Protein AF-A0A536R3I7-F1 (afdb_monomer_lite)

Secondary structure (DSSP, 8-state):
-TTHHHH---TTTTS---HHHHHHHHTTHHHHHHHHHHTTSS-HHHHHHHHHHHHHHHHHHHHHTT-S----

Sequence (72 aa):
MKDATEWSVNVGYPGPASPAIGEIFDKNILPSMMAAAARGQKTPKQAVAEAEQQIKAIFTSWRQKGLVGGSS

pLDDT: mean 90.94, std 10.6, range [50.69, 98.69]

Foldseek 3Di:
DVCCVVPDDDPQPVHDDFVLSVVLVVVVLVVVLVVCCVVVVDPNVVSVVVSVVVSVVSVVVCVVVVGDDDDD

Radius of gyration: 14.5 Å; chains: 1; bounding box: 32×27×33 Å

Structure (mmCIF, N/CA/C/O backbone):
data_AF-A0A536R3I7-F1
#
_entry.id   AF-A0A536R3I7-F1
#
loop_
_atom_site.group_PDB
_atom_site.id
_atom_site.type_symbol
_atom_site.label_atom_id
_atom_site.label_alt_id
_atom_site.label_comp_id
_atom_site.label_asym_id
_atom_site.label_entity_id
_atom_site.label_seq_id
_atom_site.pdbx_PDB_ins_code
_atom_site.Cartn_x
_atom_site.Cartn_y
_atom_site.Cartn_z
_atom_site.occupancy
_atom_site.B_iso_or_equiv
_atom_site.auth_seq_id
_atom_site.auth_comp_id
_atom_site.auth_asym_id
_atom_site.auth_atom_id
_atom_site.pdbx_PDB_model_num
ATOM 1 N N . MET A 1 1 ? -16.706 17.953 -15.689 1.00 62.53 1 MET A N 1
ATOM 2 C CA . MET A 1 1 ? -15.732 17.312 -16.614 1.00 62.53 1 MET A CA 1
ATOM 3 C C . MET A 1 1 ? -14.844 18.334 -17.312 1.00 62.53 1 MET A C 1
ATOM 5 O O . MET A 1 1 ? -13.671 18.036 -17.465 1.00 62.53 1 MET A O 1
ATOM 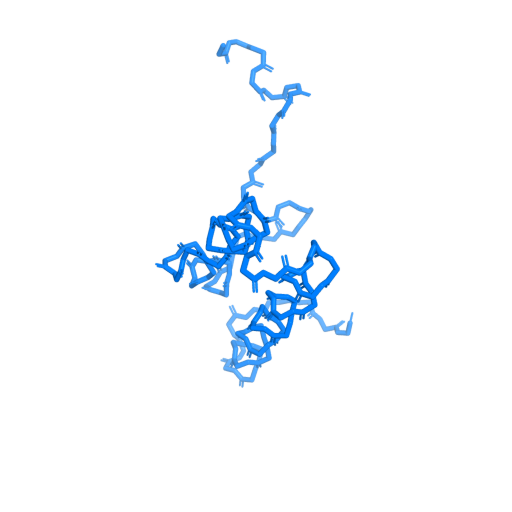9 N N . LYS A 1 2 ? -15.336 19.520 -17.715 1.00 79.62 2 LYS A N 1
ATOM 10 C CA . LYS A 1 2 ? -14.485 20.577 -18.309 1.00 79.62 2 LYS A CA 1
ATOM 11 C C . LYS A 1 2 ? -13.450 21.170 -17.335 1.00 79.62 2 LYS A C 1
ATOM 13 O O . LYS A 1 2 ? -12.465 21.735 -17.774 1.00 79.62 2 LYS A O 1
ATOM 18 N N . ASP A 1 3 ? -13.684 20.995 -16.042 1.00 89.00 3 ASP A N 1
ATOM 19 C CA . ASP A 1 3 ? -12.904 21.458 -14.893 1.00 89.00 3 ASP A CA 1
ATOM 20 C C . ASP A 1 3 ? -12.026 20.358 -14.266 1.00 89.00 3 ASP A C 1
ATOM 22 O O . ASP A 1 3 ? -11.377 20.582 -13.252 1.00 89.00 3 ASP A O 1
ATOM 26 N N . ALA A 1 4 ? -11.991 19.150 -14.846 1.00 83.06 4 ALA A N 1
ATOM 27 C CA . ALA A 1 4 ? -11.327 17.992 -14.238 1.00 83.06 4 ALA A CA 1
ATOM 28 C C . ALA A 1 4 ? -9.833 18.199 -13.960 1.00 83.06 4 ALA A C 1
ATOM 30 O O . ALA A 1 4 ? -9.308 17.675 -12.983 1.00 83.06 4 ALA A O 1
ATOM 31 N N . THR A 1 5 ? -9.161 18.994 -14.789 1.00 83.69 5 THR A N 1
ATOM 32 C CA . THR A 1 5 ? -7.742 19.333 -14.629 1.00 83.69 5 THR A CA 1
ATOM 33 C C . THR A 1 5 ? -7.465 20.267 -13.451 1.00 83.69 5 THR A C 1
ATOM 35 O O . THR A 1 5 ? -6.309 20.428 -13.078 1.00 83.69 5 THR A O 1
ATOM 38 N N . GLU A 1 6 ? -8.493 20.892 -12.868 1.00 87.75 6 GLU A N 1
ATOM 39 C CA . GLU A 1 6 ? -8.351 21.770 -11.698 1.00 87.75 6 GLU A CA 1
ATOM 40 C C . GLU A 1 6 ? -8.399 20.990 -10.380 1.00 87.75 6 GLU A C 1
ATOM 42 O O . GLU A 1 6 ? -7.821 21.418 -9.384 1.00 87.75 6 GLU A O 1
ATOM 47 N N . TRP A 1 7 ? -9.068 19.833 -10.365 1.00 85.69 7 TRP A N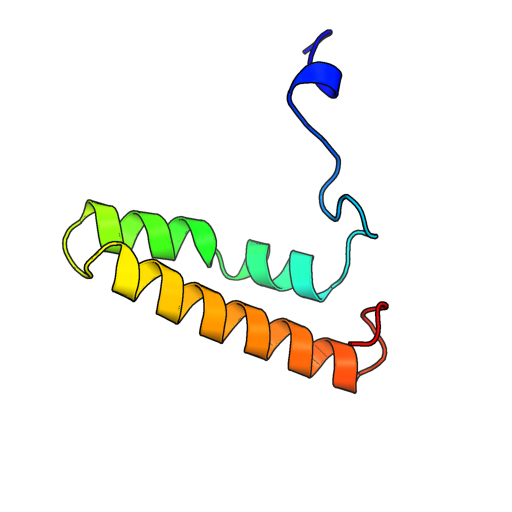 1
ATOM 48 C CA . TRP A 1 7 ? -9.272 19.026 -9.157 1.00 85.69 7 TRP A CA 1
ATOM 49 C C . TRP A 1 7 ? -8.679 17.613 -9.241 1.00 85.69 7 TRP A C 1
ATOM 51 O O . TRP A 1 7 ? -8.779 16.845 -8.283 1.00 85.69 7 TRP A O 1
ATOM 61 N N . SER A 1 8 ? -8.047 17.254 -10.360 1.00 87.31 8 SER A N 1
ATOM 62 C CA . SER A 1 8 ? -7.447 15.938 -10.574 1.00 87.31 8 SER A CA 1
ATOM 63 C C . SER A 1 8 ? -6.128 16.020 -11.338 1.00 87.31 8 SER A C 1
ATOM 65 O O . SER A 1 8 ? -5.939 16.852 -12.223 1.00 87.31 8 SER A O 1
ATOM 67 N N . VAL A 1 9 ? -5.224 15.100 -11.014 1.00 87.75 9 VAL A N 1
ATOM 68 C CA . VAL A 1 9 ? -3.958 14.869 -11.715 1.00 87.75 9 VAL A CA 1
ATOM 69 C C . VAL A 1 9 ? -3.898 13.420 -12.180 1.00 87.75 9 VAL A C 1
ATOM 71 O O . VAL A 1 9 ? -4.650 12.571 -11.695 1.00 87.75 9 VAL A O 1
ATOM 74 N N . ASN A 1 10 ? -3.002 13.121 -13.123 1.00 83.25 10 ASN A N 1
ATOM 75 C CA . ASN A 1 10 ? -2.818 11.737 -13.543 1.00 83.25 10 ASN A CA 1
ATOM 76 C C . ASN A 1 10 ? -2.355 10.857 -12.367 1.00 83.25 10 ASN A C 1
ATOM 78 O O . ASN A 1 10 ? -1.729 11.315 -11.406 1.00 83.25 10 ASN A O 1
ATOM 82 N N . VAL A 1 11 ? -2.641 9.563 -12.481 1.00 82.50 11 VAL A N 1
ATOM 83 C CA . VAL A 1 11 ? -2.095 8.557 -11.576 1.00 82.50 11 VAL A CA 1
ATOM 84 C C . VAL A 1 11 ? -0.577 8.493 -11.748 1.00 82.50 11 VAL A C 1
ATOM 86 O O . VAL A 1 11 ? -0.087 8.201 -12.835 1.00 82.50 11 VAL A O 1
ATOM 89 N N . GLY A 1 12 ? 0.151 8.714 -10.653 1.00 80.44 12 GLY A N 1
ATOM 90 C CA . GLY A 1 12 ? 1.614 8.758 -10.640 1.00 80.44 12 GLY A CA 1
ATOM 91 C C . GLY A 1 12 ? 2.179 10.123 -10.273 1.00 80.44 12 GLY A C 1
ATOM 92 O O . GLY A 1 12 ? 3.283 10.170 -9.736 1.00 80.44 12 GLY A O 1
ATOM 93 N N . TYR A 1 13 ? 1.418 11.206 -10.470 1.00 82.25 13 TYR A N 1
ATOM 94 C CA . TYR A 1 13 ? 1.865 12.570 -10.185 1.00 82.25 13 TYR A CA 1
ATOM 95 C C . TYR A 1 13 ? 2.437 12.737 -8.756 1.00 82.25 13 TYR A C 1
ATOM 97 O O . TYR A 1 13 ? 1.831 12.244 -7.800 1.00 82.25 13 TYR A O 1
ATOM 105 N N . PRO A 1 14 ? 3.568 13.455 -8.572 1.00 83.44 14 PRO A N 1
ATOM 106 C CA . PRO A 1 14 ? 4.354 14.176 -9.587 1.00 83.44 14 PRO A CA 1
ATOM 107 C C . PRO A 1 14 ? 5.325 13.299 -10.403 1.00 83.44 14 PRO A C 1
ATOM 109 O O . PRO A 1 14 ? 6.057 13.820 -11.241 1.00 83.44 14 PRO A O 1
ATOM 112 N N . GLY A 1 15 ? 5.360 11.986 -10.164 1.00 78.56 15 GLY A N 1
ATOM 113 C CA . GLY A 1 15 ? 6.168 11.016 -10.905 1.00 78.56 15 GLY A CA 1
ATOM 114 C C . GLY A 1 15 ? 5.404 10.296 -12.030 1.00 78.56 15 GLY A C 1
ATOM 115 O O . GLY A 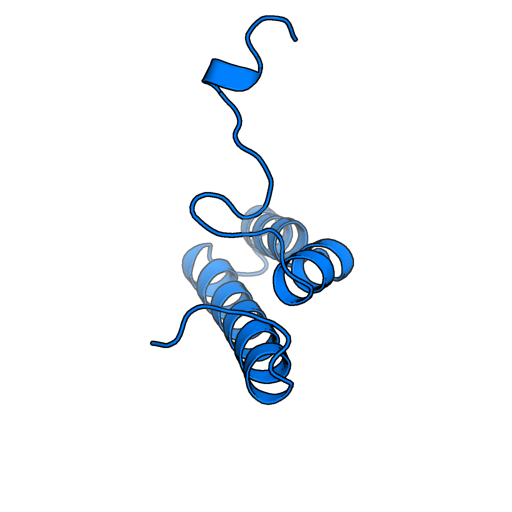1 15 ? 4.276 10.656 -12.372 1.00 78.56 15 GLY A O 1
ATOM 116 N N . PRO A 1 16 ? 6.010 9.263 -12.640 1.00 82.12 16 PRO A N 1
ATOM 117 C CA . PRO A 1 16 ? 5.331 8.438 -13.630 1.00 82.12 16 PRO A CA 1
ATOM 118 C C . PRO A 1 16 ? 4.351 7.455 -12.973 1.00 82.12 16 PRO A C 1
ATOM 120 O O . PRO A 1 16 ? 4.580 6.954 -11.868 1.00 82.12 16 PRO A O 1
ATOM 123 N N . ALA A 1 17 ? 3.297 7.091 -13.708 1.00 84.50 17 ALA A N 1
ATOM 124 C CA . ALA A 1 17 ? 2.565 5.860 -13.430 1.00 84.50 17 ALA A CA 1
ATOM 125 C C . ALA A 1 17 ? 3.552 4.679 -13.447 1.00 84.50 17 ALA A C 1
ATOM 127 O O . ALA A 1 17 ? 4.439 4.619 -14.299 1.00 84.50 17 ALA A O 1
ATOM 128 N N . SER A 1 18 ? 3.421 3.744 -12.507 1.00 90.69 18 SER A N 1
ATOM 129 C CA . SER A 1 18 ? 4.356 2.623 -12.381 1.00 90.69 18 SER A CA 1
ATOM 130 C C . SER A 1 18 ? 3.639 1.300 -12.100 1.00 90.69 18 SER A C 1
ATOM 132 O O . SER A 1 18 ? 2.522 1.321 -11.573 1.00 90.69 18 SER A O 1
ATOM 134 N N . PRO A 1 19 ? 4.269 0.142 -12.387 1.00 92.88 19 PRO A N 1
ATOM 135 C CA . PRO A 1 19 ? 3.707 -1.171 -12.064 1.00 92.88 19 PRO A CA 1
ATOM 136 C C . PRO A 1 19 ? 3.363 -1.336 -10.579 1.00 92.88 19 PRO A C 1
ATOM 138 O O . PRO A 1 19 ? 2.360 -1.958 -10.250 1.00 92.88 19 PRO A O 1
ATOM 141 N N . ALA A 1 20 ? 4.136 -0.713 -9.681 1.00 94.31 20 ALA A N 1
ATOM 142 C CA . ALA A 1 20 ? 3.833 -0.700 -8.250 1.00 94.31 20 ALA A CA 1
ATOM 143 C C . ALA A 1 20 ? 2.501 -0.009 -7.943 1.00 94.31 20 ALA A C 1
ATOM 145 O O . ALA A 1 20 ? 1.716 -0.508 -7.141 1.00 94.31 20 ALA A O 1
ATOM 146 N N . ILE A 1 21 ? 2.236 1.125 -8.595 1.00 93.44 21 ILE A N 1
ATOM 147 C CA . ILE A 1 21 ? 0.965 1.836 -8.449 1.00 93.44 21 ILE A CA 1
ATOM 148 C C . ILE A 1 21 ? -0.178 0.979 -8.999 1.00 93.44 21 ILE A C 1
ATOM 150 O O . ILE A 1 21 ? -1.192 0.839 -8.320 1.00 93.44 21 ILE A O 1
ATOM 154 N N . GLY A 1 22 ? 0.009 0.354 -10.168 1.00 93.94 22 GLY A N 1
ATOM 155 C CA . GLY A 1 22 ? -0.958 -0.595 -10.731 1.00 93.94 22 GLY A CA 1
ATOM 156 C C . GLY A 1 22 ? -1.316 -1.711 -9.746 1.00 93.94 22 GLY A C 1
ATOM 157 O O . GLY A 1 22 ? -2.485 -1.904 -9.431 1.00 93.94 22 GLY A O 1
ATOM 158 N N . GLU A 1 23 ? -0.311 -2.353 -9.147 1.00 96.00 23 GLU A N 1
ATOM 159 C CA . GLU A 1 23 ? -0.533 -3.426 -8.173 1.00 96.00 23 GLU A CA 1
ATOM 160 C C . GLU A 1 23 ? -1.279 -2.952 -6.910 1.00 96.00 23 GLU A C 1
ATOM 162 O O . GLU A 1 23 ? -2.098 -3.690 -6.358 1.00 96.00 23 GLU A O 1
ATOM 167 N N . ILE A 1 24 ? -1.040 -1.721 -6.447 1.00 96.06 24 ILE A N 1
ATOM 168 C CA . ILE A 1 24 ? -1.769 -1.139 -5.306 1.00 96.06 24 ILE A CA 1
ATOM 169 C C . ILE A 1 24 ? -3.263 -0.985 -5.622 1.00 96.06 24 ILE A C 1
ATOM 171 O O . ILE A 1 24 ? -4.100 -1.276 -4.757 1.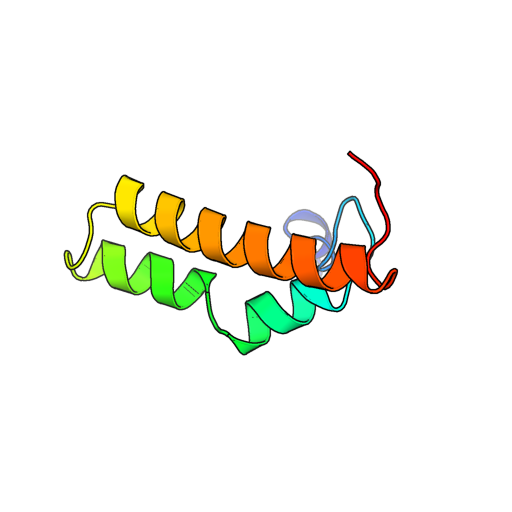00 96.06 24 ILE A O 1
ATOM 175 N N . PHE A 1 25 ? -3.593 -0.546 -6.842 1.00 94.44 25 PHE A N 1
ATOM 176 C CA . PHE A 1 25 ? -4.977 -0.457 -7.312 1.00 94.44 25 PHE A CA 1
ATOM 177 C C . PHE A 1 25 ? -5.614 -1.842 -7.433 1.00 94.44 25 PHE A C 1
ATOM 179 O O . PHE A 1 25 ? -6.683 -2.056 -6.861 1.00 94.44 25 PHE A O 1
ATOM 186 N N . ASP A 1 26 ? -4.934 -2.797 -8.073 1.00 97.19 26 ASP A N 1
ATOM 187 C CA . ASP A 1 26 ? -5.441 -4.164 -8.266 1.00 97.19 26 ASP A CA 1
ATOM 188 C C . ASP A 1 26 ? -5.737 -4.859 -6.929 1.00 97.19 26 ASP A C 1
ATOM 190 O O . ASP A 1 26 ? -6.758 -5.530 -6.755 1.00 97.19 26 ASP A O 1
ATOM 194 N N . LYS A 1 27 ? -4.875 -4.642 -5.930 1.00 97.50 27 LYS A N 1
ATOM 195 C CA . LYS A 1 27 ? -5.052 -5.184 -4.575 1.00 97.50 27 LYS A CA 1
ATOM 196 C C . LYS A 1 27 ? -6.076 -4.431 -3.730 1.00 97.50 27 LYS A C 1
ATOM 198 O O . LYS A 1 27 ? -6.351 -4.860 -2.611 1.00 97.50 27 LYS A O 1
ATOM 203 N N . ASN A 1 28 ? -6.645 -3.330 -4.224 1.00 97.31 28 ASN A N 1
ATOM 204 C CA . ASN A 1 28 ? -7.630 -2.523 -3.503 1.00 97.31 28 ASN A CA 1
ATOM 205 C C . ASN A 1 28 ? -7.155 -2.103 -2.095 1.00 97.31 28 ASN A C 1
ATOM 207 O O . ASN A 1 28 ? -7.944 -2.088 -1.143 1.00 97.31 28 ASN A O 1
ATOM 211 N N . ILE A 1 29 ? -5.871 -1.750 -1.944 1.00 98.25 29 ILE A N 1
ATOM 212 C CA . ILE A 1 29 ? -5.274 -1.477 -0.623 1.00 98.25 29 ILE A CA 1
ATOM 213 C C . ILE A 1 29 ? -5.955 -0.285 0.059 1.00 98.25 29 ILE A C 1
ATOM 215 O O . ILE A 1 29 ? -6.377 -0.392 1.211 1.00 98.25 29 ILE A O 1
ATOM 219 N N . LEU A 1 30 ? -6.115 0.839 -0.649 1.00 97.44 30 LEU A N 1
ATOM 220 C CA . LEU A 1 30 ? -6.726 2.047 -0.082 1.00 97.44 30 LEU A CA 1
ATOM 221 C C . LEU A 1 30 ? -8.227 1.872 0.226 1.00 97.44 30 LEU A C 1
ATOM 223 O O . LEU A 1 30 ? -8.630 2.211 1.341 1.00 97.44 30 LEU A O 1
ATOM 227 N N . PRO A 1 31 ? -9.066 1.307 -0.670 1.00 98.31 31 PRO A N 1
ATOM 228 C CA . PRO A 1 31 ? -10.452 0.987 -0.325 1.00 98.31 31 PRO A CA 1
ATOM 229 C C . PRO A 1 31 ? -10.570 0.069 0.894 1.00 98.31 31 PRO A C 1
ATOM 231 O O . PRO A 1 31 ? -11.358 0.344 1.799 1.00 98.31 31 PRO A O 1
ATOM 234 N N . SER A 1 32 ? -9.749 -0.982 0.963 1.00 98.44 32 SER A N 1
ATOM 235 C CA . SER A 1 32 ? -9.767 -1.935 2.080 1.00 98.44 32 SER A CA 1
ATOM 236 C C . SER A 1 32 ? -9.358 -1.279 3.399 1.00 98.44 32 SER A C 1
ATOM 238 O O . SER A 1 32 ? -10.003 -1.508 4.424 1.00 98.44 32 SER A O 1
ATOM 240 N N . MET A 1 33 ? -8.343 -0.410 3.364 1.00 98.69 33 MET A N 1
ATOM 241 C CA . MET A 1 33 ? -7.917 0.414 4.497 1.00 98.69 33 MET A CA 1
ATOM 242 C C . MET A 1 33 ? -9.066 1.281 5.024 1.00 98.69 33 MET A C 1
ATOM 244 O O . MET A 1 33 ? -9.384 1.229 6.214 1.00 98.69 33 MET A O 1
ATOM 248 N N . MET A 1 34 ? -9.705 2.061 4.145 1.00 98.62 34 MET A N 1
ATOM 249 C CA . MET A 1 34 ? -10.817 2.938 4.525 1.00 98.62 34 MET A CA 1
ATOM 250 C C . MET A 1 34 ? -11.985 2.136 5.092 1.00 98.62 34 MET A C 1
ATOM 252 O O . MET A 1 34 ? -12.561 2.511 6.112 1.00 98.62 34 MET A O 1
ATOM 256 N N . ALA A 1 35 ? -12.303 1.000 4.474 1.00 98.56 35 ALA A N 1
ATOM 257 C CA . ALA A 1 35 ? -13.401 0.155 4.908 1.00 98.56 35 ALA A CA 1
ATOM 258 C C . ALA A 1 35 ? -13.140 -0.479 6.288 1.00 98.56 35 ALA A C 1
ATOM 260 O O . ALA A 1 35 ? -14.058 -0.564 7.104 1.00 98.56 35 ALA A O 1
ATOM 261 N N . ALA A 1 36 ? -11.898 -0.879 6.584 1.00 98.50 36 ALA A N 1
ATOM 262 C CA . ALA A 1 36 ? -11.516 -1.385 7.903 1.00 98.50 36 ALA A CA 1
ATOM 263 C C . ALA A 1 36 ? -11.658 -0.316 9.000 1.00 98.50 36 ALA A C 1
ATOM 265 O O . ALA A 1 36 ? -12.163 -0.617 10.084 1.00 98.50 36 ALA A O 1
ATOM 266 N N . ALA A 1 37 ? -11.267 0.929 8.708 1.00 98.56 37 ALA A N 1
ATOM 267 C CA . ALA A 1 37 ? -11.435 2.049 9.631 1.00 98.56 37 ALA A CA 1
ATOM 268 C C . ALA A 1 37 ? -12.918 2.408 9.834 1.00 98.56 37 ALA A C 1
ATOM 270 O O . ALA A 1 37 ? -13.382 2.503 10.968 1.00 98.56 37 ALA A O 1
ATOM 271 N N . ALA A 1 38 ? -13.682 2.543 8.746 1.00 98.38 38 ALA 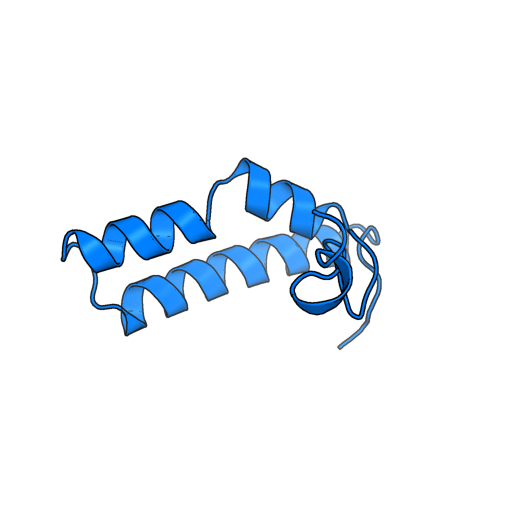A N 1
ATOM 272 C CA . ALA A 1 38 ? -15.092 2.935 8.790 1.00 98.38 38 ALA A CA 1
ATOM 273 C C . ALA A 1 38 ? -15.980 1.908 9.511 1.00 98.38 38 ALA A C 1
ATOM 275 O O . ALA A 1 38 ? -16.931 2.282 10.191 1.00 98.38 38 ALA A O 1
ATOM 276 N N . ARG A 1 39 ? -15.655 0.612 9.402 1.00 98.38 39 ARG A N 1
ATOM 277 C CA . ARG A 1 39 ? -16.358 -0.465 10.121 1.00 98.38 39 ARG A CA 1
ATOM 278 C C . ARG A 1 39 ? -15.889 -0.654 11.568 1.00 98.38 39 ARG A C 1
ATOM 280 O O . ARG A 1 39 ? -16.360 -1.576 12.225 1.00 98.38 39 ARG A O 1
ATOM 287 N N . GLY A 1 40 ? -14.931 0.141 12.049 1.00 97.88 40 GLY A N 1
ATOM 288 C CA . GLY A 1 40 ? -14.376 0.009 13.401 1.00 97.88 40 GLY A CA 1
ATOM 289 C C . GLY A 1 40 ? -13.532 -1.253 13.623 1.00 97.88 40 GLY A C 1
ATOM 290 O O . GLY A 1 40 ? -13.248 -1.603 14.762 1.00 97.88 40 GLY A O 1
ATOM 291 N N . GLN A 1 41 ? -13.113 -1.941 12.555 1.00 98.56 41 GLN A N 1
ATOM 292 C CA . GLN A 1 41 ? -12.262 -3.138 12.647 1.00 98.56 41 GLN A CA 1
ATOM 293 C C . GLN A 1 41 ? -10.829 -2.783 13.061 1.00 98.56 41 GLN A C 1
ATOM 295 O O . GLN A 1 41 ? -10.125 -3.597 13.656 1.00 98.56 41 GLN A O 1
ATOM 300 N N . LYS A 1 42 ? -10.392 -1.569 12.718 1.00 98.06 42 LYS A N 1
ATOM 301 C CA . LYS A 1 42 ? -9.111 -0.977 13.111 1.00 98.06 42 LYS A CA 1
ATOM 302 C C . LYS A 1 42 ? -9.333 0.493 13.430 1.00 98.06 42 LYS A C 1
ATOM 304 O O . LYS A 1 42 ? -10.207 1.130 12.842 1.00 98.06 42 LYS A O 1
ATOM 309 N N . THR A 1 43 ? -8.504 1.061 14.303 1.00 98.62 43 THR A N 1
ATOM 310 C CA . THR A 1 43 ? -8.443 2.527 14.404 1.00 98.62 43 THR A CA 1
ATOM 311 C C . THR A 1 43 ? -7.950 3.116 13.074 1.00 98.62 43 THR A C 1
ATOM 313 O O . THR A 1 43 ? -7.165 2.459 12.380 1.00 98.62 43 THR A O 1
ATOM 316 N N . PRO A 1 44 ? -8.324 4.360 12.713 1.00 98.38 44 PRO A N 1
ATOM 317 C CA . PRO A 1 44 ? -7.827 4.998 11.492 1.00 98.38 44 PRO A CA 1
ATOM 318 C C . PRO A 1 44 ? -6.296 4.980 11.386 1.00 98.38 44 PRO A C 1
ATOM 320 O O . PRO A 1 44 ? -5.747 4.657 10.336 1.00 98.38 44 PRO A O 1
ATOM 323 N N . LYS A 1 45 ? -5.598 5.231 12.503 1.00 98.44 45 LYS A N 1
ATOM 324 C CA . LYS A 1 45 ? -4.131 5.192 12.573 1.00 98.44 45 LYS A CA 1
ATOM 325 C C . LYS A 1 45 ? -3.567 3.806 12.246 1.00 98.44 45 LYS A C 1
ATOM 327 O O . LYS A 1 45 ? -2.602 3.710 11.496 1.00 98.44 45 LYS A O 1
ATOM 332 N N . GLN A 1 46 ? -4.157 2.743 12.797 1.00 98.69 46 GLN A N 1
ATOM 333 C CA . GLN A 1 46 ? -3.724 1.369 12.516 1.00 98.69 46 GLN A CA 1
ATOM 334 C C . GLN A 1 46 ? -3.993 0.979 11.063 1.00 98.69 46 GLN A C 1
ATOM 336 O O . GLN A 1 46 ? -3.111 0.419 10.420 1.00 98.69 46 GLN A O 1
ATOM 341 N N . ALA A 1 47 ? -5.174 1.310 10.532 1.00 98.69 47 ALA A N 1
ATOM 342 C CA . ALA A 1 47 ? -5.510 1.021 9.142 1.00 98.69 47 ALA A CA 1
ATOM 343 C C . ALA A 1 47 ? -4.497 1.669 8.181 1.00 98.69 47 ALA A C 1
ATOM 345 O O . ALA A 1 47 ? -3.964 0.988 7.306 1.00 98.69 47 ALA A O 1
ATOM 346 N N . VAL A 1 48 ? -4.177 2.952 8.389 1.00 98.62 48 VAL A N 1
ATOM 347 C CA . VAL A 1 48 ? -3.178 3.674 7.583 1.00 98.62 48 VAL A CA 1
ATOM 348 C C . VAL A 1 48 ? -1.789 3.053 7.714 1.00 98.62 48 VAL A C 1
ATOM 350 O O . VAL A 1 48 ? -1.146 2.817 6.695 1.00 98.62 48 VAL A O 1
ATOM 353 N N . ALA A 1 49 ? -1.335 2.741 8.932 1.00 98.56 49 ALA A N 1
ATOM 354 C CA . ALA A 1 49 ? -0.014 2.148 9.146 1.00 98.56 49 ALA A CA 1
ATOM 355 C C . ALA A 1 49 ? 0.144 0.795 8.430 1.00 98.56 49 ALA A C 1
ATOM 357 O O . ALA A 1 49 ? 1.181 0.516 7.831 1.00 98.56 49 ALA A O 1
ATOM 358 N N . GLU A 1 50 ? -0.893 -0.042 8.441 1.00 98.44 50 GLU A N 1
ATOM 359 C CA . GLU A 1 50 ? -0.864 -1.331 7.745 1.00 98.44 50 GLU A CA 1
ATOM 360 C C . GLU A 1 50 ? -0.924 -1.189 6.222 1.00 98.44 50 GLU A C 1
ATOM 362 O O . GLU A 1 50 ? -0.247 -1.928 5.504 1.00 98.44 50 GLU A O 1
ATOM 367 N N . ALA A 1 51 ? -1.713 -0.242 5.711 1.00 98.62 51 ALA A N 1
ATOM 368 C CA . ALA A 1 51 ? -1.739 0.066 4.285 1.00 98.62 51 ALA A CA 1
ATOM 369 C C . ALA A 1 51 ? -0.382 0.604 3.808 1.00 98.62 51 ALA A C 1
ATOM 371 O O . ALA A 1 51 ? 0.122 0.177 2.770 1.00 98.62 51 ALA A O 1
ATOM 372 N N . GLU A 1 52 ? 0.248 1.483 4.594 1.00 98.38 52 GLU A N 1
ATOM 373 C CA . GLU A 1 52 ? 1.588 2.007 4.328 1.00 98.38 52 GLU A CA 1
ATOM 374 C C . GLU A 1 52 ? 2.626 0.881 4.258 1.00 98.38 52 GLU A C 1
ATOM 376 O O . GLU A 1 52 ? 3.433 0.848 3.328 1.00 98.38 52 GLU A O 1
ATOM 381 N N . GLN A 1 53 ? 2.596 -0.066 5.200 1.00 98.56 53 GLN A N 1
ATOM 382 C CA . GLN A 1 53 ? 3.496 -1.223 5.188 1.00 98.56 53 GLN A CA 1
ATOM 383 C C . GLN A 1 53 ? 3.343 -2.055 3.908 1.00 98.56 53 GLN A C 1
ATOM 385 O O . GLN A 1 53 ? 4.345 -2.389 3.271 1.00 98.56 53 GLN A O 1
ATOM 390 N N . GLN A 1 54 ? 2.106 -2.342 3.490 1.00 98.44 54 GLN A N 1
ATOM 391 C CA . GLN A 1 54 ? 1.834 -3.078 2.249 1.00 98.44 54 GLN A CA 1
ATOM 392 C C . GLN A 1 54 ? 2.334 -2.320 1.013 1.00 98.44 54 GLN A C 1
ATOM 394 O O . GLN A 1 54 ? 3.018 -2.894 0.165 1.00 98.44 54 GLN A O 1
ATOM 399 N N . ILE A 1 55 ? 2.052 -1.017 0.936 1.00 97.62 55 ILE A N 1
ATOM 400 C CA . ILE A 1 55 ? 2.499 -0.145 -0.158 1.00 97.62 55 ILE A CA 1
ATOM 401 C C . ILE A 1 55 ? 4.031 -0.126 -0.235 1.00 97.62 55 ILE A C 1
ATOM 403 O O . ILE A 1 55 ? 4.597 -0.347 -1.307 1.00 97.62 55 ILE A O 1
ATOM 407 N N . LYS A 1 56 ? 4.723 0.070 0.895 1.00 96.56 56 LYS A N 1
ATOM 408 C CA . LYS A 1 56 ? 6.194 0.057 0.947 1.00 96.56 56 LYS A CA 1
ATOM 409 C C . LYS A 1 56 ? 6.771 -1.278 0.486 1.00 96.56 56 LYS A C 1
ATOM 411 O O . LYS A 1 56 ? 7.759 -1.277 -0.250 1.00 96.56 56 LYS A O 1
ATOM 416 N N . ALA A 1 57 ? 6.164 -2.399 0.874 1.00 97.75 57 ALA A N 1
ATOM 417 C CA . ALA A 1 57 ? 6.599 -3.724 0.437 1.00 97.75 57 ALA A CA 1
ATOM 418 C C . ALA A 1 57 ? 6.471 -3.898 -1.088 1.00 97.75 57 ALA A C 1
ATOM 420 O O . ALA A 1 57 ? 7.422 -4.346 -1.733 1.00 97.75 57 ALA A O 1
ATOM 421 N N . ILE A 1 58 ? 5.350 -3.466 -1.678 1.00 96.81 58 ILE A N 1
ATOM 422 C CA . ILE A 1 58 ? 5.129 -3.499 -3.134 1.00 96.81 58 ILE A CA 1
ATOM 423 C C . ILE A 1 58 ? 6.179 -2.651 -3.853 1.00 96.81 58 ILE A C 1
ATOM 425 O O . ILE A 1 58 ? 6.886 -3.148 -4.731 1.00 96.81 58 ILE A O 1
ATOM 429 N N . PHE A 1 59 ? 6.348 -1.391 -3.445 1.00 94.31 59 PHE A N 1
ATOM 430 C CA . PHE A 1 59 ? 7.357 -0.509 -4.036 1.00 94.31 59 PHE A CA 1
ATOM 431 C C . PHE A 1 59 ? 8.772 -1.074 -3.904 1.00 94.31 59 PHE A C 1
ATOM 433 O O . PHE A 1 59 ? 9.555 -0.987 -4.847 1.00 94.31 59 PHE A O 1
ATOM 440 N N . THR A 1 60 ? 9.101 -1.684 -2.765 1.00 95.12 60 THR A N 1
ATOM 441 C CA . THR A 1 60 ? 10.403 -2.331 -2.555 1.00 95.12 60 THR A CA 1
ATOM 442 C C . THR A 1 60 ? 10.610 -3.479 -3.543 1.00 95.12 60 THR A C 1
ATOM 444 O O . THR A 1 60 ? 11.647 -3.524 -4.203 1.00 95.12 60 THR A O 1
ATOM 447 N N . SER A 1 61 ? 9.613 -4.353 -3.721 1.00 95.06 61 SER A N 1
ATOM 448 C CA . SER A 1 61 ? 9.689 -5.468 -4.676 1.00 95.06 61 SER A CA 1
ATOM 449 C C . SER A 1 61 ? 9.880 -4.989 -6.118 1.00 95.06 61 SER A C 1
ATOM 451 O O . SER A 1 61 ? 10.717 -5.518 -6.848 1.00 95.06 61 SER A O 1
ATOM 453 N N . TRP A 1 62 ? 9.151 -3.957 -6.545 1.00 95.19 62 TRP A N 1
ATOM 454 C CA . TRP A 1 62 ? 9.288 -3.437 -7.907 1.00 95.19 62 TRP A CA 1
ATOM 455 C C . TRP A 1 62 ? 10.580 -2.656 -8.142 1.00 95.19 62 TRP A C 1
ATOM 457 O O . TRP A 1 62 ? 11.150 -2.750 -9.231 1.00 95.19 62 TRP A O 1
ATOM 467 N N . ARG A 1 63 ? 11.085 -1.940 -7.129 1.00 91.31 63 ARG A N 1
ATOM 468 C CA . ARG A 1 63 ? 12.410 -1.303 -7.190 1.00 91.31 63 ARG A CA 1
ATOM 469 C C . ARG A 1 63 ? 13.522 -2.337 -7.328 1.00 91.31 63 ARG A C 1
ATOM 471 O O . ARG A 1 63 ? 14.405 -2.152 -8.155 1.00 91.31 63 ARG A O 1
ATOM 478 N N . GLN A 1 64 ? 13.444 -3.452 -6.597 1.00 92.81 64 GLN A N 1
ATOM 479 C CA . GLN A 1 64 ? 14.396 -4.564 -6.739 1.00 92.81 64 GLN A CA 1
ATOM 480 C C . GLN A 1 64 ? 14.402 -5.161 -8.156 1.00 92.81 64 GLN A C 1
ATOM 482 O O . GLN A 1 64 ? 15.434 -5.641 -8.611 1.00 92.81 64 GLN A O 1
ATOM 487 N N . LYS A 1 65 ? 13.274 -5.094 -8.873 1.00 92.25 65 LYS A N 1
ATOM 488 C CA . LYS A 1 65 ? 13.156 -5.523 -10.277 1.00 92.25 65 LYS A CA 1
ATOM 489 C C . LYS A 1 65 ? 13.608 -4.456 -11.287 1.00 92.25 65 LYS A C 1
ATOM 491 O O . LYS A 1 65 ? 13.598 -4.731 -12.481 1.00 92.25 65 LYS A O 1
ATOM 496 N N . GLY A 1 66 ? 13.951 -3.243 -10.844 1.00 89.31 66 GLY A N 1
ATOM 497 C CA . GLY A 1 66 ? 14.313 -2.122 -11.722 1.00 89.31 66 GLY A CA 1
ATOM 498 C C . GLY A 1 66 ? 13.141 -1.523 -12.510 1.00 89.31 66 GLY A C 1
ATOM 499 O O . GLY A 1 66 ? 13.360 -0.796 -13.472 1.00 89.31 66 GLY A O 1
ATOM 500 N N . LEU A 1 67 ? 11.895 -1.820 -12.123 1.00 86.94 67 LEU A N 1
ATOM 501 C CA . LEU A 1 67 ? 10.683 -1.443 -12.870 1.00 86.94 67 LEU A CA 1
ATOM 502 C C . LEU A 1 67 ? 9.933 -0.249 -12.257 1.00 86.94 67 LEU A C 1
ATOM 504 O O . LEU A 1 67 ? 8.818 0.069 -12.664 1.00 86.94 67 LEU A O 1
ATOM 508 N N . VAL A 1 68 ? 10.540 0.418 -11.276 1.00 83.94 68 VAL A N 1
ATOM 509 C CA . VAL A 1 68 ? 10.073 1.682 -10.693 1.00 83.94 68 VAL A CA 1
ATOM 510 C C . VAL A 1 68 ? 11.281 2.606 -10.550 1.00 83.94 68 VAL A C 1
ATOM 512 O O . VAL A 1 68 ? 12.249 2.248 -9.882 1.00 83.94 68 VAL A O 1
ATOM 515 N N . GLY A 1 69 ? 11.222 3.783 -11.180 1.00 71.06 69 GLY A N 1
ATOM 516 C CA . GLY A 1 69 ? 12.234 4.837 -11.048 1.00 71.06 69 GLY A CA 1
ATOM 517 C C . GLY A 1 69 ? 12.078 5.661 -9.763 1.00 71.06 69 GLY A C 1
ATOM 518 O O . GLY A 1 69 ? 11.037 5.614 -9.110 1.00 71.06 69 GLY A O 1
ATOM 519 N N . GLY A 1 70 ? 13.109 6.434 -9.412 1.00 62.72 70 GLY A N 1
ATOM 520 C CA . GLY A 1 70 ? 13.171 7.211 -8.169 1.00 62.72 70 GLY A CA 1
ATOM 521 C C . GLY A 1 70 ? 13.886 6.435 -7.064 1.00 62.72 70 GLY A C 1
ATOM 522 O O . GLY A 1 70 ? 13.305 5.572 -6.402 1.00 62.72 70 GLY A O 1
ATOM 523 N N . SER A 1 71 ? 15.176 6.720 -6.909 1.00 51.66 71 SER A N 1
ATOM 524 C CA . SER A 1 71 ? 16.018 6.212 -5.830 1.00 51.66 71 SER A CA 1
ATOM 525 C C . SER A 1 71 ? 15.973 7.162 -4.635 1.00 51.66 71 SER A C 1
ATOM 527 O O . SER A 1 71 ? 16.249 8.348 -4.812 1.00 51.66 71 SER A O 1
ATOM 529 N N . SER A 1 72 ? 15.723 6.569 -3.461 1.00 50.69 72 SER A N 1
ATOM 530 C CA . SER A 1 72 ? 15.757 7.155 -2.107 1.00 50.69 72 SER A CA 1
ATOM 531 C C . SER A 1 72 ? 14.516 7.935 -1.684 1.00 50.69 72 SER A C 1
ATOM 533 O O .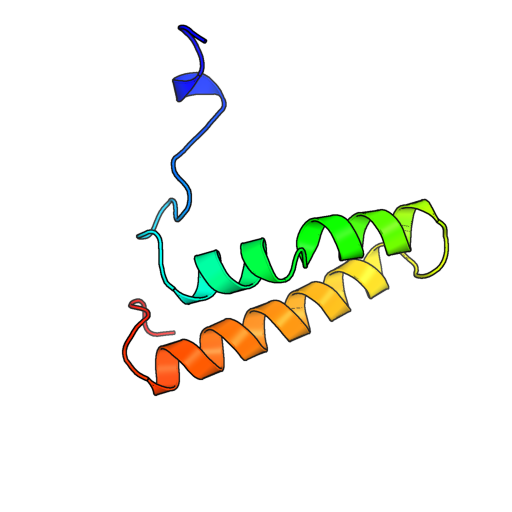 SER A 1 72 ? 14.224 8.992 -2.278 1.00 50.69 72 SER A O 1
#